Protein AF-A0A6V8P3W8-F1 (afdb_monomer)

Organism: NCBI:txid2754717

Sequence (139 aa):
MGYDKAEILAGLCEAMVKNYLNNVAKGKDIQPPAVFQGGVAANKGIRKALERELEMEIIVPRYFSVMGAIGAAILAKEKVGETRETRFRGFDMVNAQYRTKSFECIDCPNMCEIIEVMMDETLISRWGDRCGKWAYVEV

Nearest PDB structures (foldseek):
  4ehu-assembly1_A  TM=8.039E-01  e=3.980E-03  Clostridioides difficile
  1x48-assembly1_A  TM=5.670E-01  e=4.882E-01  Mus 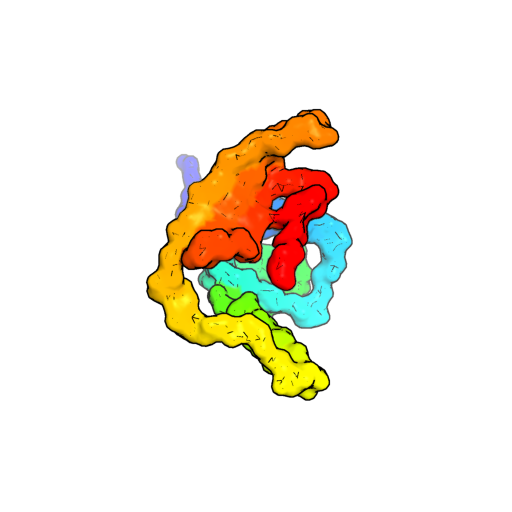musculus
  6n0v-assembly2_B  TM=5.126E-01  e=5.532E-01  Thermochaetoides thermophila DSM 1495
  7zpi-assembly1_A  TM=2.766E-01  e=1.812E+00  Mus musculus
  7yyn-assembly1_A  TM=2.789E-01  e=2.054E+00  Mus musculus

Foldseek 3Di:
DDDDPVVVLLVVLLVVLVCCCVPPVDPPDQDPPAEQAAPCLVPPSNLVSNCVVVVHHYHYDPPRHCVVVVVVVVVQVVVCVVVVDDPPPDPCQVVWDKDKDWDFDPPDPVRWIKIWIDTNNHTDAIDGDDPCPRHDDPD

Solvent-accessible surface area (backbone atoms only — not comparable to full-atom values): 8492 Å² total; per-residue (Å²): 140,82,79,56,71,67,57,53,53,50,53,50,25,42,52,52,44,54,50,40,46,67,68,73,45,51,93,60,87,85,60,85,90,34,76,43,61,38,76,67,52,75,37,64,58,45,50,53,31,44,25,62,78,67,73,43,74,67,44,66,56,96,54,25,76,47,49,68,59,54,50,53,52,50,54,51,52,54,52,31,69,75,65,77,56,80,86,77,81,62,77,66,61,77,75,52,54,74,49,78,50,73,49,74,44,79,89,49,97,76,56,28,58,35,40,37,39,27,45,74,89,38,78,72,43,46,48,58,62,89,83,61,85,48,72,67,66,95,120

Radius of gyration: 22.3 Å; Cα contacts (8 Å, |Δi|>4): 140; chains: 1; bounding box: 50×37×68 Å

Structure (mmCIF, N/CA/C/O backbone):
data_AF-A0A6V8P3W8-F1
#
_entry.id   AF-A0A6V8P3W8-F1
#
loop_
_atom_site.group_PDB
_atom_site.id
_atom_site.type_symbol
_atom_site.label_atom_id
_atom_site.label_alt_id
_atom_site.label_comp_id
_atom_site.label_asym_id
_atom_site.label_entity_id
_atom_site.label_seq_id
_atom_site.pdbx_PDB_ins_code
_atom_site.Cartn_x
_atom_site.Cartn_y
_atom_site.Cartn_z
_atom_site.occupancy
_atom_site.B_iso_or_equiv
_atom_site.auth_seq_id
_atom_site.auth_comp_id
_atom_site.auth_asym_id
_atom_site.auth_atom_id
_atom_site.pdbx_PDB_model_num
ATOM 1 N N . MET A 1 1 ? -6.732 -6.862 40.052 1.00 52.28 1 MET A N 1
ATOM 2 C CA . MET A 1 1 ? -7.296 -5.797 39.197 1.00 52.28 1 MET A CA 1
ATOM 3 C C . MET A 1 1 ? -6.601 -5.868 37.855 1.00 52.28 1 MET A C 1
ATOM 5 O O . MET A 1 1 ? -5.379 -5.902 37.829 1.00 52.28 1 MET A O 1
ATOM 9 N N . GLY A 1 2 ? -7.367 -5.969 36.779 1.00 78.62 2 GLY A N 1
ATOM 10 C CA . GLY A 1 2 ? -6.885 -6.022 35.404 1.00 78.62 2 GLY A CA 1
ATOM 11 C C . GLY A 1 2 ? -8.021 -5.602 34.479 1.00 78.62 2 GLY A C 1
ATOM 12 O O . GLY A 1 2 ? -9.179 -5.645 34.894 1.00 78.62 2 GLY A O 1
ATOM 13 N N . TYR A 1 3 ? -7.677 -5.159 33.278 1.00 87.38 3 TYR A N 1
ATOM 14 C CA . TYR A 1 3 ? -8.646 -4.782 32.252 1.00 87.38 3 TYR A CA 1
ATOM 15 C C . TYR A 1 3 ? -9.184 -6.018 31.535 1.00 87.38 3 TYR A C 1
ATOM 17 O O . TYR A 1 3 ? -8.485 -7.035 31.442 1.00 87.38 3 TYR A O 1
ATOM 25 N N . ASP A 1 4 ? -10.407 -5.929 31.012 1.00 94.94 4 ASP A N 1
ATOM 26 C CA . ASP A 1 4 ? -10.934 -6.989 30.160 1.00 94.94 4 ASP A CA 1
ATOM 27 C C . ASP A 1 4 ? -10.146 -7.071 28.839 1.00 94.94 4 ASP A C 1
ATOM 29 O O . ASP A 1 4 ? -9.579 -6.089 28.350 1.00 94.94 4 ASP A O 1
ATOM 33 N N . LYS A 1 5 ? -10.115 -8.257 28.221 1.00 95.31 5 LYS A N 1
ATOM 34 C CA . LYS A 1 5 ? -9.422 -8.458 26.940 1.00 95.31 5 LYS A CA 1
ATOM 35 C C . LYS A 1 5 ? -9.945 -7.517 25.855 1.00 95.31 5 LYS A C 1
ATOM 37 O O . LYS A 1 5 ? -9.153 -7.066 25.029 1.00 95.31 5 LYS A O 1
ATOM 42 N N . ALA A 1 6 ? -11.245 -7.215 25.847 1.00 95.12 6 ALA A N 1
ATOM 43 C CA . ALA A 1 6 ? -11.821 -6.286 24.882 1.00 95.12 6 ALA A CA 1
ATOM 44 C C . ALA A 1 6 ? -11.268 -4.863 25.060 1.00 95.12 6 ALA A C 1
ATOM 46 O O . ALA A 1 6 ? -10.953 -4.207 24.067 1.00 95.12 6 ALA A O 1
ATOM 47 N N . GLU A 1 7 ? -11.085 -4.414 26.303 1.00 95.19 7 GLU A N 1
ATOM 48 C CA . GLU A 1 7 ? -10.516 -3.097 26.614 1.00 95.19 7 GLU A CA 1
ATOM 49 C C . GLU A 1 7 ? -9.045 -3.013 26.198 1.00 95.19 7 GLU A C 1
ATOM 51 O O . GLU A 1 7 ? -8.626 -2.031 25.585 1.00 95.19 7 GLU A O 1
ATOM 56 N N . ILE A 1 8 ? -8.272 -4.078 26.440 1.00 96.12 8 ILE A N 1
ATOM 57 C CA . ILE A 1 8 ? -6.869 -4.162 26.009 1.00 96.12 8 ILE A CA 1
ATOM 58 C C . ILE A 1 8 ? -6.766 -4.082 24.478 1.00 96.12 8 ILE A C 1
ATOM 60 O O . ILE A 1 8 ? -5.944 -3.336 23.944 1.00 96.12 8 ILE A O 1
ATOM 64 N N . LEU A 1 9 ? -7.611 -4.825 23.754 1.00 96.38 9 LEU A N 1
ATOM 65 C CA . LEU A 1 9 ? -7.629 -4.815 22.288 1.00 96.38 9 LEU A CA 1
ATOM 66 C C . LEU A 1 9 ? -8.042 -3.451 21.721 1.00 96.38 9 LEU A C 1
ATOM 68 O O . LEU A 1 9 ? -7.455 -3.001 20.733 1.00 96.38 9 LEU A O 1
ATOM 72 N N . ALA A 1 10 ? -9.024 -2.789 22.337 1.00 95.94 10 ALA A N 1
ATOM 73 C CA . ALA A 1 10 ? -9.446 -1.447 21.949 1.00 95.94 10 ALA A CA 1
ATOM 74 C C . ALA A 1 10 ? -8.314 -0.429 22.151 1.00 95.94 10 ALA A C 1
ATOM 76 O O . ALA A 1 10 ? -7.959 0.275 21.205 1.00 95.94 10 ALA A O 1
ATOM 77 N N . GLY A 1 11 ? -7.680 -0.429 23.329 1.00 96.75 11 GLY A N 1
ATOM 78 C CA . GLY A 1 11 ? -6.553 0.454 23.633 1.00 96.75 11 GLY A CA 1
ATOM 79 C C . GLY A 1 11 ? -5.368 0.256 22.683 1.00 96.75 11 GLY A C 1
ATOM 80 O O . GLY A 1 11 ? -4.759 1.230 22.244 1.00 96.75 11 GLY A O 1
ATOM 81 N N . LEU A 1 12 ? -5.078 -0.989 22.282 1.00 97.25 12 LEU A N 1
ATOM 82 C CA . LEU A 1 12 ? -4.048 -1.276 21.281 1.00 97.25 12 LEU A CA 1
ATOM 83 C C . LEU A 1 12 ? -4.398 -0.689 19.905 1.00 97.25 12 LEU A C 1
ATOM 85 O O . LEU A 1 12 ? -3.533 -0.107 19.251 1.00 97.25 12 LEU A O 1
ATOM 89 N N . CYS A 1 13 ? -5.653 -0.818 19.460 1.00 98.12 13 CYS A N 1
ATOM 90 C CA . CYS A 1 13 ? -6.091 -0.244 18.185 1.00 98.12 13 CYS A CA 1
ATOM 91 C C . CYS A 1 13 ? -5.980 1.286 18.191 1.00 98.12 13 CYS A C 1
ATOM 93 O O . CYS A 1 13 ? -5.472 1.867 17.233 1.00 98.12 13 CYS A O 1
ATOM 95 N N . GLU A 1 14 ? -6.405 1.931 19.278 1.00 97.88 14 GLU A N 1
ATOM 96 C CA . GLU A 1 14 ? -6.309 3.384 19.445 1.00 97.88 14 GLU A CA 1
ATOM 97 C C . GLU A 1 14 ? -4.849 3.858 19.463 1.00 97.88 14 GLU A C 1
ATOM 99 O O . GLU A 1 14 ? -4.497 4.803 18.755 1.00 97.88 14 GLU A O 1
ATOM 104 N N . ALA A 1 15 ? -3.970 3.166 20.195 1.00 98.00 15 ALA A N 1
ATOM 105 C CA . ALA A 1 15 ? -2.543 3.478 20.230 1.00 98.00 15 ALA A CA 1
ATOM 106 C C . ALA A 1 15 ? -1.885 3.361 18.843 1.00 98.00 15 ALA A C 1
ATOM 108 O O . ALA A 1 15 ? -1.101 4.228 18.452 1.00 98.00 15 ALA A O 1
ATOM 109 N N . MET A 1 16 ? -2.230 2.319 18.081 1.00 97.69 16 MET A N 1
ATOM 110 C CA . MET A 1 16 ? -1.731 2.101 16.719 1.00 97.69 16 MET A CA 1
ATOM 111 C C . MET A 1 16 ? -2.165 3.218 15.764 1.00 97.69 16 MET A C 1
ATOM 113 O O . MET A 1 16 ? -1.343 3.733 15.005 1.00 97.69 16 MET A O 1
ATOM 117 N N . VAL A 1 17 ? -3.437 3.623 15.814 1.00 97.69 17 VAL A N 1
ATOM 118 C CA . VAL A 1 17 ? -3.964 4.705 14.968 1.00 97.69 17 VAL A CA 1
ATOM 119 C C . VAL A 1 17 ? -3.310 6.041 15.306 1.00 97.69 17 VAL A C 1
ATOM 121 O O . VAL A 1 17 ? -2.812 6.716 14.406 1.00 97.69 17 VAL A O 1
ATOM 124 N N . LYS A 1 18 ? -3.214 6.389 16.593 1.00 96.94 18 LYS A N 1
ATOM 125 C CA . LYS A 1 18 ? -2.530 7.614 17.035 1.00 96.94 18 LYS A CA 1
ATOM 126 C C . LYS A 1 18 ? -1.071 7.636 16.601 1.00 96.94 18 LYS A C 1
ATOM 128 O O . LYS A 1 18 ? -0.579 8.654 16.121 1.00 96.94 18 LYS A O 1
ATOM 133 N N . ASN A 1 19 ? -0.370 6.509 16.726 1.00 97.75 19 ASN A N 1
ATOM 134 C CA . ASN A 1 19 ? 1.005 6.394 16.254 1.00 97.75 19 ASN A CA 1
ATOM 135 C C . ASN A 1 19 ? 1.115 6.635 14.740 1.00 97.75 19 ASN A C 1
ATOM 137 O O . ASN A 1 19 ? 1.982 7.399 14.310 1.00 97.75 19 ASN A O 1
ATOM 141 N N . TYR A 1 20 ? 0.230 6.020 13.952 1.00 96.25 20 TYR A N 1
ATOM 142 C CA . TYR A 1 20 ? 0.203 6.181 12.502 1.00 96.25 20 TYR A CA 1
ATOM 143 C C . TYR A 1 20 ? -0.027 7.641 12.094 1.00 96.25 20 TYR A C 1
ATOM 145 O O . TYR A 1 20 ? 0.736 8.172 11.285 1.00 96.25 20 TYR A O 1
ATOM 153 N N . LEU A 1 21 ? -1.018 8.312 12.686 1.00 95.44 21 LEU A N 1
ATOM 154 C CA . LEU A 1 21 ? -1.320 9.713 12.378 1.00 95.44 21 LEU A CA 1
ATOM 155 C C . LEU A 1 21 ? -0.177 10.656 12.773 1.00 95.44 21 LEU A C 1
ATOM 157 O O . LEU A 1 21 ? 0.181 11.548 12.008 1.00 95.44 21 LEU A O 1
ATOM 161 N N . ASN A 1 22 ? 0.456 10.415 13.922 1.00 95.44 22 ASN A N 1
ATOM 162 C CA . ASN A 1 22 ? 1.514 11.286 14.434 1.00 95.44 22 ASN A CA 1
ATOM 163 C C . ASN A 1 22 ? 2.863 11.123 13.725 1.00 95.44 22 ASN A C 1
ATOM 165 O O . ASN A 1 22 ? 3.645 12.075 13.702 1.00 95.44 22 ASN A O 1
ATOM 169 N N . ASN A 1 23 ? 3.159 9.942 13.175 1.00 96.31 23 ASN A N 1
ATOM 170 C CA . ASN A 1 23 ? 4.479 9.644 12.607 1.00 96.31 23 ASN A CA 1
ATOM 171 C C . ASN A 1 23 ? 4.462 9.438 11.093 1.00 96.31 23 ASN A C 1
ATOM 173 O O . ASN A 1 23 ? 5.369 9.908 10.412 1.00 96.31 23 ASN A O 1
ATOM 177 N N . VAL A 1 24 ? 3.453 8.744 10.561 1.00 94.44 24 VAL A N 1
ATOM 178 C CA . VAL A 1 24 ? 3.400 8.357 9.142 1.00 94.44 24 VAL A CA 1
ATOM 179 C C . VAL A 1 24 ? 2.554 9.338 8.342 1.00 94.44 24 VAL A C 1
ATOM 181 O O . VAL A 1 24 ? 3.013 9.874 7.337 1.00 94.44 24 VAL A O 1
ATOM 184 N N . ALA A 1 25 ? 1.335 9.620 8.803 1.00 94.31 25 ALA A N 1
ATOM 185 C CA . ALA A 1 25 ? 0.448 10.601 8.176 1.00 94.31 25 ALA A CA 1
ATOM 186 C C . ALA A 1 25 ? 0.645 12.022 8.737 1.00 94.31 25 ALA A C 1
ATOM 188 O O . ALA A 1 25 ? -0.211 12.889 8.571 1.00 94.31 25 ALA A O 1
ATOM 189 N N . LYS A 1 26 ? 1.789 12.281 9.381 1.00 93.38 26 LYS A N 1
ATOM 190 C CA . LYS A 1 26 ? 2.090 13.556 10.031 1.00 93.38 2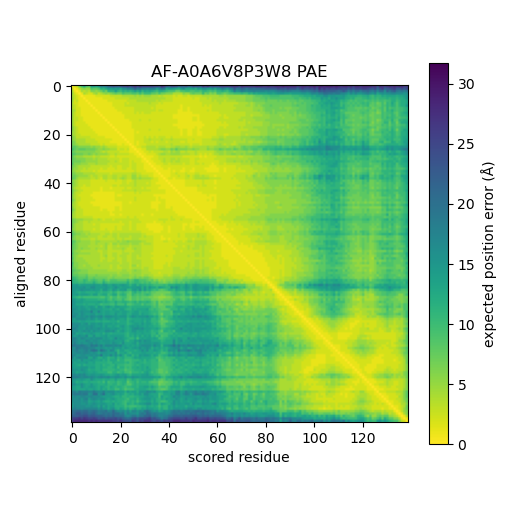6 LYS A CA 1
ATOM 191 C C . LYS A 1 26 ? 1.951 14.721 9.049 1.00 93.38 26 LYS A C 1
ATOM 193 O O . LYS A 1 26 ? 2.637 14.767 8.029 1.00 93.38 26 LYS A O 1
ATOM 198 N N . GLY A 1 27 ? 1.085 15.675 9.385 1.00 90.00 27 GLY A N 1
ATOM 199 C CA . GLY A 1 27 ? 0.847 16.874 8.575 1.00 90.00 27 GLY A CA 1
ATOM 200 C C . GLY A 1 27 ? 0.053 16.629 7.288 1.00 90.00 27 GLY A C 1
ATOM 201 O O . GLY A 1 27 ? -0.006 17.519 6.443 1.00 90.00 27 GLY A O 1
ATOM 202 N N . LYS A 1 28 ? -0.540 15.442 7.108 1.00 93.25 28 LYS A N 1
ATOM 203 C CA . LYS A 1 28 ? -1.483 15.182 6.017 1.00 93.25 28 LYS A CA 1
ATOM 204 C C . LYS A 1 28 ? -2.868 15.668 6.424 1.00 93.25 28 LYS A C 1
ATOM 206 O O . LYS A 1 28 ? -3.371 15.284 7.474 1.00 93.25 28 LYS A O 1
ATOM 211 N N . ASP A 1 29 ? -3.476 16.478 5.567 1.00 93.44 29 ASP A N 1
ATOM 212 C CA . ASP A 1 29 ? -4.881 16.851 5.684 1.00 93.44 29 ASP A CA 1
ATOM 213 C C . ASP A 1 29 ? -5.744 15.727 5.090 1.00 93.44 29 ASP A C 1
ATOM 215 O O . ASP A 1 29 ? -5.745 15.512 3.875 1.00 93.44 29 ASP A O 1
ATOM 219 N N . ILE A 1 30 ? -6.386 14.933 5.952 1.00 94.69 30 ILE A N 1
ATOM 220 C CA . ILE A 1 30 ? -7.207 13.788 5.545 1.00 94.69 30 ILE A CA 1
ATOM 221 C C . ILE A 1 30 ? -8.672 14.226 5.551 1.00 94.69 30 ILE A C 1
ATOM 223 O O . ILE A 1 30 ? -9.262 14.405 6.610 1.00 94.69 30 ILE A O 1
ATOM 227 N N . GLN A 1 31 ? -9.252 14.357 4.359 1.00 94.75 31 GLN A N 1
ATOM 228 C CA . GLN A 1 31 ? -10.623 14.822 4.148 1.00 94.75 31 GLN A CA 1
ATOM 229 C C . GLN A 1 31 ? -11.522 13.692 3.614 1.00 94.75 31 GLN A C 1
ATOM 231 O O . GLN A 1 31 ? -11.031 12.791 2.922 1.00 94.75 31 GLN A O 1
ATOM 236 N N . PRO A 1 32 ? -12.838 13.720 3.890 1.00 95.00 32 PRO A N 1
ATOM 237 C CA . PRO A 1 32 ? -13.776 12.775 3.301 1.00 95.00 32 PRO A CA 1
ATOM 238 C C . PRO A 1 32 ? -13.976 13.038 1.791 1.00 95.00 32 PRO A C 1
ATOM 240 O O . PRO A 1 32 ? -13.943 14.191 1.357 1.00 95.00 32 PRO A O 1
ATOM 243 N N . PRO A 1 33 ? -14.252 12.000 0.976 1.00 95.44 33 PRO A N 1
ATOM 244 C CA . PRO A 1 33 ? -14.338 10.590 1.353 1.00 95.44 33 PRO A CA 1
ATOM 245 C C . PRO A 1 33 ? -12.953 9.962 1.589 1.00 95.44 33 PRO A C 1
ATOM 247 O O . PRO A 1 33 ? -12.080 10.007 0.724 1.00 95.44 33 PRO A O 1
ATOM 250 N N . ALA A 1 34 ? -12.778 9.308 2.741 1.00 95.56 34 ALA A N 1
ATOM 251 C CA . ALA A 1 34 ? -11.526 8.662 3.120 1.00 95.56 34 ALA A CA 1
ATOM 252 C C . ALA A 1 34 ? -11.617 7.139 2.956 1.00 95.56 34 ALA A C 1
ATOM 254 O O . ALA A 1 34 ? -12.506 6.485 3.504 1.00 95.56 34 ALA A O 1
ATOM 255 N N . VAL A 1 35 ? -10.678 6.563 2.202 1.00 95.81 35 VAL A N 1
ATOM 256 C CA . VAL A 1 35 ? -10.634 5.124 1.907 1.00 95.81 35 VAL A CA 1
ATOM 257 C C . VAL A 1 35 ? -9.486 4.467 2.665 1.00 95.81 35 VAL A C 1
ATOM 259 O O . VAL A 1 35 ? -8.338 4.891 2.547 1.00 95.81 35 VAL A O 1
ATOM 262 N N . PHE A 1 36 ? -9.774 3.387 3.391 1.00 95.62 36 PHE A N 1
ATOM 263 C CA . PHE A 1 36 ? -8.768 2.573 4.070 1.00 95.62 36 PHE A CA 1
ATOM 264 C C . PHE A 1 36 ? -8.601 1.226 3.366 1.00 95.62 36 PHE A C 1
ATOM 266 O O . PHE A 1 36 ? -9.538 0.435 3.255 1.00 95.62 36 PHE A O 1
ATOM 273 N N . GLN A 1 37 ? -7.392 0.978 2.865 1.00 94.69 37 GLN A N 1
ATOM 274 C CA . GLN A 1 37 ? -7.039 -0.196 2.065 1.00 94.69 37 GLN A CA 1
ATOM 275 C C . GLN A 1 37 ? -5.709 -0.811 2.526 1.00 94.69 37 GLN A C 1
ATOM 277 O O . GLN A 1 37 ? -4.983 -0.216 3.321 1.00 94.69 37 GLN A O 1
ATOM 282 N N . GLY A 1 38 ? -5.400 -2.015 2.045 1.00 92.62 38 GLY A N 1
ATOM 283 C CA . GLY A 1 38 ? -4.303 -2.853 2.532 1.00 92.62 38 GLY A CA 1
ATOM 284 C C . GLY A 1 38 ? -4.762 -3.893 3.559 1.00 92.62 38 GLY A C 1
ATOM 285 O O . GLY A 1 38 ? -5.909 -3.896 4.001 1.00 92.62 38 GLY A O 1
ATOM 286 N N . GLY A 1 39 ? -3.867 -4.804 3.955 1.00 91.81 39 GLY A N 1
ATOM 287 C CA . GLY A 1 39 ? -4.220 -5.951 4.809 1.00 91.81 39 GLY A CA 1
ATOM 288 C C . GLY A 1 39 ? -4.840 -5.569 6.160 1.00 91.81 39 GLY A C 1
ATOM 289 O O . GLY A 1 39 ? -5.755 -6.238 6.636 1.00 91.81 39 GLY A O 1
ATOM 290 N N . VAL A 1 40 ? -4.409 -4.445 6.743 1.00 95.06 40 VAL A N 1
ATOM 291 C CA . VAL A 1 40 ? -4.919 -3.946 8.033 1.00 95.06 40 VAL A CA 1
ATOM 292 C C . VAL A 1 40 ? -6.363 -3.438 7.930 1.00 95.06 40 VAL A C 1
ATOM 294 O O . VAL A 1 40 ? -7.066 -3.416 8.937 1.00 95.06 40 VAL A O 1
ATOM 297 N N . ALA A 1 41 ? -6.865 -3.125 6.731 1.00 95.75 41 ALA A N 1
ATOM 298 C CA . ALA A 1 41 ? -8.257 -2.717 6.533 1.00 95.75 41 ALA A CA 1
ATOM 299 C C . ALA A 1 41 ? -9.278 -3.816 6.887 1.00 95.75 41 ALA A C 1
ATOM 301 O O . ALA A 1 41 ? -10.436 -3.510 7.171 1.00 95.75 41 ALA A O 1
ATOM 302 N N . ALA A 1 42 ? -8.848 -5.083 6.968 1.00 95.06 42 ALA A N 1
ATOM 303 C CA . ALA A 1 42 ? -9.660 -6.174 7.510 1.00 95.06 42 ALA A CA 1
ATOM 304 C C . ALA A 1 42 ? -9.932 -6.038 9.023 1.00 95.06 42 ALA A C 1
ATOM 306 O O . ALA A 1 42 ? -10.876 -6.638 9.546 1.00 95.06 42 ALA A O 1
ATOM 307 N N . ASN A 1 43 ? -9.111 -5.272 9.749 1.00 96.81 43 ASN A N 1
ATOM 308 C CA . ASN A 1 43 ? -9.230 -5.097 11.189 1.00 96.81 43 ASN A CA 1
ATOM 309 C C . ASN A 1 43 ? -10.301 -4.047 11.525 1.00 96.81 43 ASN A C 1
ATOM 311 O O . ASN A 1 43 ? -10.082 -2.836 11.449 1.00 96.81 43 ASN A O 1
ATOM 315 N N . LYS A 1 44 ? -11.465 -4.532 11.969 1.00 95.56 44 LYS A N 1
ATOM 316 C CA . LYS A 1 44 ? -12.607 -3.696 12.373 1.00 95.56 44 LYS A CA 1
ATOM 317 C C . LYS A 1 44 ? -12.281 -2.747 13.536 1.00 95.56 44 LYS A C 1
ATOM 319 O O . LYS A 1 44 ? -12.848 -1.660 13.586 1.00 95.56 44 LYS A O 1
ATOM 324 N N . GLY A 1 45 ? -11.384 -3.141 14.444 1.00 97.25 45 GLY A N 1
ATOM 325 C CA . GLY A 1 45 ? -10.945 -2.314 15.570 1.00 97.25 45 GLY A CA 1
ATOM 326 C C . GLY A 1 45 ? -10.128 -1.109 15.111 1.00 97.25 45 GLY A C 1
ATOM 327 O O . GLY A 1 45 ? -10.427 0.013 15.505 1.00 97.25 45 GLY A O 1
ATOM 328 N N . ILE A 1 46 ? -9.178 -1.318 14.192 1.00 97.94 46 ILE A N 1
ATOM 329 C CA . ILE A 1 46 ? -8.405 -0.225 13.578 1.00 97.94 46 ILE A CA 1
ATOM 330 C C . ILE A 1 46 ? -9.313 0.705 12.777 1.00 97.94 46 ILE A C 1
ATOM 332 O O . ILE A 1 46 ? -9.203 1.919 12.919 1.00 97.94 46 ILE A O 1
ATOM 336 N N . ARG A 1 47 ? -10.255 0.159 11.992 1.00 97.00 47 ARG A N 1
ATOM 337 C CA . ARG A 1 47 ? -11.252 0.980 11.287 1.00 97.00 47 ARG A CA 1
ATOM 338 C C . ARG A 1 47 ? -12.021 1.873 12.265 1.00 97.00 47 ARG A C 1
ATOM 340 O O . ARG A 1 47 ? -12.120 3.070 12.030 1.00 97.00 47 ARG A O 1
ATOM 347 N N . LYS A 1 48 ? -12.548 1.312 13.360 1.00 97.38 48 LYS A N 1
ATOM 348 C CA . LYS A 1 48 ? -13.288 2.099 14.360 1.00 97.38 48 LYS A CA 1
ATOM 349 C C . LYS A 1 48 ? -12.420 3.119 15.085 1.00 97.38 48 LYS A C 1
ATOM 351 O O . LYS A 1 48 ? -12.904 4.210 15.356 1.00 97.38 48 LYS A O 1
ATOM 356 N N . ALA A 1 49 ? -11.165 2.794 15.373 1.00 97.88 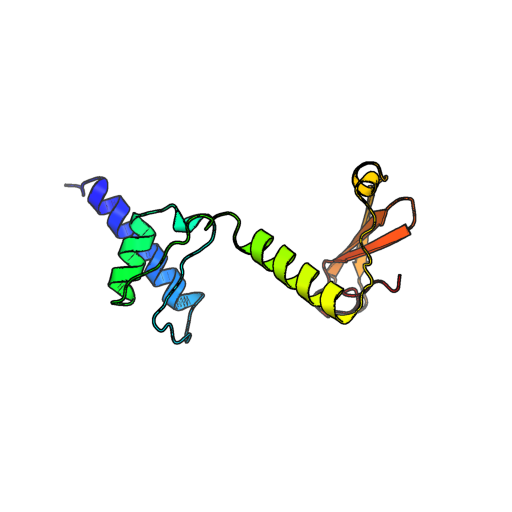49 ALA A N 1
ATOM 357 C CA . ALA A 1 49 ? -10.228 3.745 15.954 1.00 97.88 49 ALA A CA 1
ATOM 358 C C . ALA A 1 49 ? -9.908 4.903 14.987 1.00 97.88 49 ALA A C 1
ATOM 360 O O . ALA A 1 49 ? -9.905 6.048 15.419 1.00 97.88 49 ALA A O 1
ATOM 361 N N . LEU A 1 50 ? -9.730 4.636 13.685 1.00 97.31 50 LEU A N 1
ATOM 362 C CA . LEU A 1 50 ? -9.561 5.677 12.660 1.00 97.31 50 LEU A CA 1
ATOM 363 C C . LEU A 1 50 ? -10.792 6.578 12.542 1.00 97.31 50 LEU A C 1
ATOM 365 O O . LEU A 1 50 ? -10.643 7.791 12.537 1.00 97.31 50 LEU A O 1
ATOM 369 N N . GLU A 1 51 ? -11.995 5.998 12.478 1.00 97.31 51 GLU A N 1
ATOM 370 C CA . GLU A 1 51 ? -13.247 6.769 12.403 1.00 97.31 51 GLU A CA 1
ATOM 371 C C . GLU A 1 51 ? -13.427 7.693 13.617 1.00 97.31 51 GLU A C 1
ATOM 373 O O . GLU A 1 51 ? -13.897 8.817 13.470 1.00 97.31 51 GLU A O 1
ATOM 378 N N . ARG A 1 52 ? -13.038 7.234 14.816 1.00 97.12 52 ARG A N 1
ATOM 379 C CA . ARG A 1 52 ? -13.076 8.045 16.044 1.00 97.12 52 ARG A CA 1
ATOM 380 C C . ARG A 1 52 ? -12.043 9.164 16.033 1.00 97.12 52 ARG A C 1
ATOM 382 O O . ARG A 1 52 ? -12.388 10.289 16.353 1.00 97.12 52 ARG A O 1
ATOM 389 N N . GLU A 1 53 ? -10.795 8.850 15.697 1.00 96.25 53 GLU A N 1
ATOM 390 C CA . GLU A 1 53 ? -9.688 9.812 15.764 1.00 96.25 53 GLU A CA 1
ATOM 391 C C . GLU A 1 53 ? -9.776 10.881 14.663 1.00 96.25 53 GLU A C 1
ATOM 393 O O . GLU A 1 53 ? -9.335 12.005 14.866 1.00 96.25 53 GLU A O 1
ATOM 398 N N . LEU A 1 54 ? -10.350 10.539 13.504 1.00 95.38 54 LEU A N 1
ATOM 399 C CA . LEU A 1 54 ? -10.530 11.454 12.371 1.00 95.38 54 LEU A CA 1
ATOM 400 C C . LEU A 1 54 ? -11.933 12.077 12.308 1.00 95.38 54 LEU A C 1
ATOM 402 O O . LEU A 1 54 ? -12.196 12.866 11.407 1.00 95.38 54 LEU A O 1
ATOM 406 N N . GLU A 1 55 ? -12.832 11.694 13.220 1.00 96.38 55 GLU A N 1
ATOM 407 C CA . GLU A 1 55 ? -14.223 12.170 13.296 1.00 96.38 55 GLU A CA 1
ATOM 408 C C . GLU A 1 55 ? -14.999 12.075 11.966 1.00 96.38 55 GLU A C 1
ATOM 410 O O . GLU A 1 55 ? -15.856 12.900 11.649 1.00 96.38 55 GLU A O 1
ATOM 415 N N . MET A 1 56 ? -14.721 11.041 11.169 1.00 96.06 56 MET A N 1
ATOM 416 C CA . MET A 1 56 ? -15.352 10.837 9.863 1.00 96.06 56 MET A CA 1
ATOM 417 C C . MET A 1 56 ? -15.521 9.357 9.525 1.00 96.06 56 MET A C 1
ATOM 419 O O . MET A 1 56 ? -14.887 8.478 10.110 1.00 96.06 56 MET A O 1
ATOM 423 N N . GLU A 1 57 ? -16.373 9.070 8.542 1.00 96.38 57 GLU A N 1
ATOM 424 C CA . GLU A 1 57 ? -16.540 7.712 8.035 1.00 96.38 57 GLU A CA 1
ATOM 425 C C . GLU A 1 57 ? -15.313 7.256 7.234 1.00 96.38 57 GLU A C 1
ATOM 427 O O . GLU A 1 57 ? -14.807 7.968 6.365 1.00 96.38 57 GLU A O 1
ATOM 432 N N . ILE A 1 58 ? -14.876 6.020 7.493 1.00 97.69 58 ILE A N 1
ATOM 433 C CA . ILE A 1 58 ? -13.802 5.365 6.755 1.00 97.69 58 ILE A CA 1
ATOM 434 C C . ILE A 1 58 ? -14.388 4.272 5.866 1.00 97.69 58 ILE A C 1
ATOM 436 O O . ILE A 1 58 ? -14.946 3.272 6.334 1.00 97.69 58 ILE A O 1
ATOM 440 N N . ILE A 1 59 ? -14.204 4.440 4.561 1.00 97.19 59 ILE A N 1
ATOM 441 C CA . ILE A 1 59 ? -14.670 3.508 3.541 1.00 97.19 59 ILE A CA 1
ATOM 442 C C . ILE A 1 59 ? -13.643 2.385 3.398 1.00 97.19 59 ILE A C 1
ATOM 444 O O . ILE A 1 59 ? -12.487 2.621 3.051 1.00 97.19 59 ILE A O 1
ATOM 448 N N . VAL A 1 60 ? -14.068 1.140 3.611 1.00 96.75 60 VAL A N 1
ATOM 449 C CA . VAL A 1 60 ? -13.250 -0.045 3.315 1.00 96.75 60 VAL A CA 1
ATOM 450 C C . VAL A 1 60 ? -13.784 -0.694 2.035 1.00 96.75 60 VAL A C 1
ATOM 452 O O . VAL A 1 60 ? -14.906 -1.207 2.041 1.00 96.75 60 VAL A O 1
ATOM 455 N N . PRO A 1 61 ? -13.028 -0.677 0.923 1.00 95.50 61 PRO A N 1
ATOM 456 C CA . PRO A 1 61 ? -13.498 -1.202 -0.352 1.00 95.50 61 PRO A CA 1
ATOM 457 C C . PRO A 1 61 ? -13.565 -2.732 -0.319 1.00 95.50 61 PRO A C 1
ATOM 459 O O . PRO A 1 61 ? -12.770 -3.383 0.353 1.00 95.50 61 PRO A O 1
ATOM 462 N N . ARG A 1 62 ? -14.466 -3.334 -1.109 1.00 94.81 62 ARG A N 1
ATOM 463 C CA . ARG A 1 62 ? -14.658 -4.801 -1.169 1.00 94.81 62 ARG A CA 1
ATOM 464 C C . ARG A 1 62 ? -13.356 -5.579 -1.400 1.00 94.81 62 ARG A C 1
ATOM 466 O O . ARG A 1 62 ? -13.189 -6.661 -0.849 1.00 94.81 62 ARG A O 1
ATOM 473 N N . TYR A 1 63 ? -12.454 -5.028 -2.209 1.00 95.62 63 TYR A N 1
ATOM 474 C CA . TYR A 1 63 ? -11.189 -5.653 -2.599 1.00 95.62 63 TYR A CA 1
ATOM 475 C C . TYR A 1 63 ? -9.975 -4.999 -1.924 1.00 95.62 63 TYR A C 1
ATOM 477 O O . TYR A 1 63 ? -8.901 -4.949 -2.517 1.00 95.62 63 TYR A O 1
ATOM 485 N N . PHE A 1 64 ? -10.132 -4.493 -0.692 1.00 95.50 64 PHE A N 1
ATOM 486 C CA . PHE A 1 64 ? -9.096 -3.765 0.057 1.00 95.50 64 PHE A CA 1
ATOM 487 C C . PHE A 1 64 ? -7.719 -4.447 0.085 1.00 95.50 64 PHE A C 1
ATOM 489 O O . PHE A 1 64 ? -6.710 -3.758 0.191 1.00 95.50 64 PHE A O 1
ATOM 496 N N . SER A 1 65 ? -7.655 -5.777 -0.019 1.00 94.81 65 SER A N 1
ATOM 497 C CA . SER A 1 65 ? -6.412 -6.552 0.002 1.00 94.81 65 SER A CA 1
ATOM 498 C C . SER A 1 65 ? -5.627 -6.520 -1.312 1.00 94.81 65 SER A C 1
ATOM 500 O O . SER A 1 65 ? -4.435 -6.812 -1.303 1.00 94.81 65 SER A O 1
ATOM 502 N N . VAL A 1 66 ? -6.267 -6.174 -2.433 1.00 95.00 66 VAL A N 1
ATOM 503 C CA . VAL A 1 66 ? -5.680 -6.253 -3.785 1.00 95.00 66 VAL A CA 1
ATOM 504 C C . VAL A 1 66 ? -5.854 -4.969 -4.599 1.00 95.00 66 VAL A C 1
ATOM 506 O O . VAL A 1 66 ? -5.545 -4.947 -5.789 1.00 95.00 66 VAL A O 1
ATOM 509 N N . MET A 1 67 ? -6.307 -3.875 -3.977 1.00 94.75 67 MET A N 1
ATOM 510 C CA . MET A 1 67 ? -6.504 -2.586 -4.657 1.00 94.75 67 MET A CA 1
ATOM 511 C C . MET A 1 67 ? -5.242 -2.095 -5.380 1.00 94.75 67 MET A C 1
ATOM 513 O O . MET A 1 67 ? -5.357 -1.535 -6.466 1.00 94.75 67 MET A O 1
ATOM 517 N N . G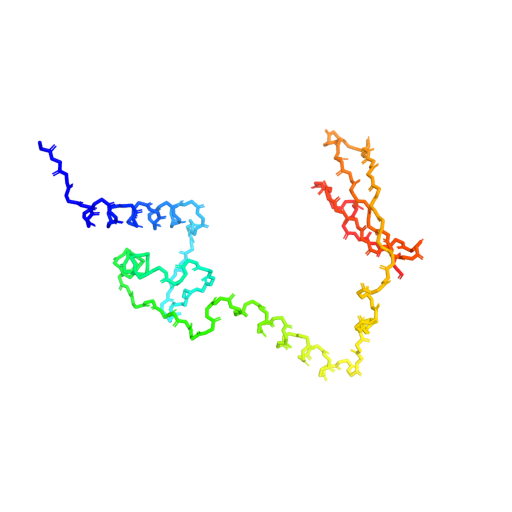LY A 1 68 ? -4.047 -2.357 -4.838 1.00 93.12 68 GLY A N 1
ATOM 518 C CA . GLY A 1 68 ? -2.783 -2.032 -5.509 1.00 93.12 68 GLY A CA 1
ATOM 519 C C . GLY A 1 68 ? -2.601 -2.756 -6.849 1.00 93.12 68 GLY A C 1
ATOM 520 O O . GLY A 1 68 ? -2.208 -2.135 -7.832 1.00 93.12 68 GLY A O 1
ATOM 521 N N . ALA A 1 69 ? -2.962 -4.042 -6.923 1.00 95.38 69 ALA A N 1
ATOM 522 C CA . ALA A 1 69 ? -2.902 -4.812 -8.167 1.00 95.38 69 ALA A CA 1
ATOM 523 C C . ALA A 1 69 ? -3.941 -4.322 -9.189 1.00 95.38 69 ALA A C 1
ATOM 525 O O . ALA A 1 69 ? -3.640 -4.207 -10.375 1.00 95.38 69 ALA A O 1
ATOM 526 N N . ILE A 1 70 ? -5.146 -3.975 -8.723 1.00 95.44 70 ILE A N 1
ATOM 527 C CA . ILE A 1 70 ? -6.191 -3.376 -9.566 1.00 95.44 70 ILE A CA 1
ATOM 528 C C . ILE A 1 70 ? -5.706 -2.038 -10.139 1.00 95.44 70 ILE A C 1
ATOM 530 O O . ILE A 1 70 ? -5.822 -1.812 -11.342 1.00 95.44 70 ILE A O 1
ATOM 534 N N . GLY A 1 71 ? -5.117 -1.177 -9.304 1.00 95.19 71 GLY A N 1
ATOM 535 C CA . GLY A 1 71 ? -4.544 0.100 -9.733 1.00 95.19 71 GLY A CA 1
ATOM 536 C C . GLY A 1 71 ? -3.439 -0.078 -10.773 1.00 95.19 71 GLY A C 1
ATOM 537 O O . GLY A 1 71 ? -3.464 0.580 -11.808 1.00 95.19 71 GLY A O 1
ATOM 538 N N . ALA A 1 72 ? -2.525 -1.029 -10.558 1.00 96.19 72 ALA A N 1
ATOM 539 C CA . ALA A 1 72 ? -1.480 -1.352 -11.528 1.00 96.19 72 ALA A CA 1
ATOM 540 C C . ALA A 1 72 ? -2.058 -1.807 -12.882 1.00 96.19 72 ALA A C 1
ATOM 542 O O . ALA A 1 72 ? -1.587 -1.368 -13.930 1.00 96.19 72 ALA A O 1
ATOM 543 N N . ALA A 1 73 ? -3.106 -2.638 -12.875 1.00 95.38 73 ALA A N 1
ATOM 544 C CA . ALA A 1 73 ? -3.776 -3.075 -14.098 1.00 95.38 73 ALA A CA 1
ATOM 545 C C . ALA A 1 73 ? -4.468 -1.917 -14.841 1.00 95.38 73 ALA A C 1
ATOM 547 O O . ALA A 1 73 ? -4.414 -1.865 -16.071 1.00 95.38 73 ALA A O 1
ATOM 548 N N . ILE A 1 74 ? -5.090 -0.978 -14.115 1.00 96.25 74 ILE A N 1
ATOM 549 C CA . ILE A 1 74 ? -5.700 0.228 -14.699 1.00 96.25 74 ILE A CA 1
ATOM 550 C C . ILE A 1 74 ? -4.628 1.094 -15.366 1.00 96.25 74 ILE A C 1
ATOM 552 O O . ILE A 1 74 ? -4.762 1.402 -16.547 1.00 96.25 74 ILE A O 1
ATOM 556 N N . LEU A 1 75 ? -3.537 1.396 -14.658 1.00 95.00 75 LEU A N 1
ATOM 557 C CA . LEU A 1 75 ? -2.435 2.206 -15.191 1.00 95.00 75 LEU A CA 1
ATOM 558 C C . LEU A 1 75 ? -1.796 1.559 -16.428 1.00 95.00 75 LEU A C 1
ATOM 560 O O . LEU A 1 75 ? -1.514 2.234 -17.415 1.00 95.00 75 LEU A O 1
ATOM 564 N N . ALA A 1 76 ? -1.603 0.236 -16.412 1.00 93.69 76 ALA A N 1
ATOM 565 C CA . ALA A 1 76 ? -1.102 -0.495 -17.573 1.00 93.69 76 ALA A CA 1
ATOM 566 C C . ALA A 1 76 ? -2.060 -0.388 -18.772 1.00 93.69 76 ALA A C 1
ATOM 568 O O . ALA A 1 76 ? -1.618 -0.150 -19.897 1.00 93.69 76 ALA A O 1
ATOM 569 N N . LYS A 1 77 ? -3.373 -0.527 -18.540 1.00 94.25 77 LYS A N 1
ATOM 570 C CA . LYS A 1 77 ? -4.402 -0.383 -19.579 1.00 94.25 77 LYS A CA 1
ATOM 571 C C . LYS A 1 77 ? -4.426 1.030 -20.164 1.00 94.25 77 LYS A C 1
ATOM 573 O O . LYS A 1 77 ? -4.496 1.164 -21.383 1.00 94.25 77 LYS A O 1
ATOM 578 N N . GLU A 1 78 ? -4.370 2.058 -19.321 1.00 95.00 78 GLU A N 1
ATOM 579 C CA . GLU A 1 78 ? -4.300 3.461 -19.749 1.00 95.00 78 GLU A CA 1
ATOM 580 C C . GLU A 1 78 ? -3.066 3.691 -20.619 1.00 95.00 78 GLU A C 1
ATOM 582 O O . GLU A 1 78 ? -3.185 4.198 -21.735 1.00 95.00 78 GLU A O 1
ATOM 587 N N . LYS A 1 79 ? -1.902 3.201 -20.174 1.00 93.06 79 LYS A N 1
ATOM 588 C CA . LYS A 1 79 ? -0.654 3.380 -20.911 1.00 93.06 79 LYS A CA 1
ATOM 589 C C . LYS A 1 79 ? -0.677 2.733 -22.293 1.00 93.06 79 LYS A C 1
ATOM 591 O O . LYS A 1 79 ? -0.265 3.354 -23.268 1.00 93.06 79 LYS A O 1
ATOM 596 N N . VAL A 1 80 ? -1.185 1.505 -22.385 1.00 94.00 80 VAL A N 1
ATOM 597 C CA . VAL A 1 80 ? -1.343 0.802 -23.668 1.00 94.00 80 VAL A CA 1
ATOM 598 C C . VAL A 1 80 ? -2.389 1.488 -24.552 1.00 94.00 80 VAL A C 1
ATOM 600 O O . VAL A 1 80 ? -2.256 1.472 -25.772 1.00 94.00 80 VAL A O 1
ATOM 603 N N . GLY A 1 81 ? -3.409 2.123 -23.968 1.00 92.69 81 GLY A N 1
ATOM 604 C CA . GLY A 1 81 ? -4.373 2.937 -24.710 1.00 92.69 81 GLY A CA 1
ATOM 605 C C . GLY A 1 81 ? -3.727 4.117 -25.446 1.00 92.69 81 GLY A C 1
ATOM 606 O O . GLY A 1 81 ? -4.135 4.424 -26.565 1.00 92.69 81 GLY A O 1
ATOM 607 N N . GLU A 1 82 ? -2.696 4.728 -24.855 1.00 92.19 82 GLU A N 1
ATOM 608 C CA . GLU A 1 82 ? -1.918 5.819 -25.460 1.00 92.19 82 GLU A CA 1
ATOM 609 C C . GLU A 1 82 ? -0.944 5.323 -26.536 1.00 92.19 82 GLU A C 1
ATOM 611 O O . GLU A 1 82 ? -0.892 5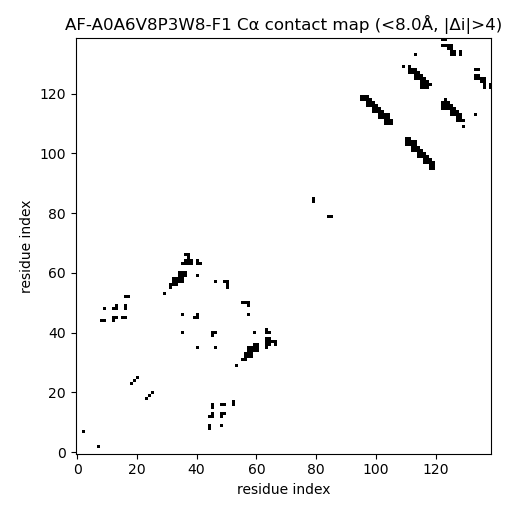.877 -27.633 1.00 92.19 82 GLU A O 1
ATOM 616 N N . THR A 1 83 ? -0.143 4.300 -26.221 1.00 89.56 83 THR A N 1
ATOM 617 C CA . THR A 1 83 ? 0.993 3.883 -27.062 1.00 89.56 83 THR A CA 1
ATOM 618 C C . THR A 1 83 ? 0.630 2.813 -28.085 1.00 89.56 83 THR A C 1
ATOM 620 O O . THR A 1 83 ? 1.354 2.641 -29.058 1.00 89.56 83 THR A O 1
ATOM 623 N N . ARG A 1 84 ? -0.456 2.060 -27.858 1.00 87.69 84 ARG A N 1
ATOM 624 C CA . ARG A 1 84 ? -0.799 0.799 -28.548 1.00 87.69 84 ARG A CA 1
ATOM 625 C C . ARG A 1 84 ? 0.309 -0.261 -28.529 1.00 87.69 84 ARG A C 1
ATOM 627 O O . ARG A 1 84 ? 0.226 -1.252 -29.249 1.00 87.69 84 ARG A O 1
ATOM 634 N N . GLU A 1 85 ? 1.306 -0.089 -27.669 1.00 87.94 85 GLU A N 1
ATOM 635 C CA . GLU A 1 85 ? 2.474 -0.955 -27.551 1.00 87.94 85 GLU A CA 1
ATOM 636 C C . GLU A 1 85 ? 2.680 -1.375 -26.098 1.00 87.94 85 GLU A C 1
ATOM 638 O O . GLU A 1 85 ? 2.424 -0.614 -25.162 1.00 87.94 85 GLU A O 1
ATOM 643 N N . THR A 1 86 ? 3.179 -2.594 -25.905 1.00 88.56 86 THR A N 1
ATOM 644 C CA . THR A 1 86 ? 3.475 -3.168 -24.592 1.00 88.56 86 THR A CA 1
ATOM 645 C C . THR A 1 86 ? 4.891 -3.733 -24.570 1.00 88.56 86 THR A C 1
ATOM 647 O O . THR A 1 86 ? 5.371 -4.271 -25.563 1.00 88.56 86 THR A O 1
ATOM 650 N N . ARG A 1 87 ? 5.555 -3.635 -23.413 1.00 85.94 87 ARG A N 1
ATOM 651 C CA . ARG A 1 87 ? 6.832 -4.316 -23.123 1.00 85.94 87 ARG A CA 1
ATOM 652 C C . ARG A 1 87 ? 6.625 -5.593 -22.299 1.00 85.94 87 ARG A C 1
ATOM 654 O O . ARG A 1 87 ? 7.542 -6.049 -21.619 1.00 85.94 87 ARG A O 1
ATOM 661 N N . PHE A 1 88 ? 5.405 -6.133 -22.288 1.00 88.81 88 PHE A N 1
ATOM 662 C CA . PHE A 1 88 ? 5.093 -7.374 -21.589 1.00 88.81 88 PHE A CA 1
ATOM 663 C C . PHE A 1 88 ? 5.922 -8.518 -22.176 1.00 88.81 88 PHE A C 1
ATOM 665 O O . PHE A 1 88 ? 5.802 -8.842 -23.353 1.00 88.81 88 PHE A O 1
ATOM 672 N N . ARG A 1 89 ? 6.765 -9.129 -21.340 1.00 84.50 89 ARG A N 1
ATOM 673 C CA . ARG A 1 89 ? 7.718 -10.174 -21.746 1.00 84.50 89 ARG A CA 1
ATOM 674 C C . ARG A 1 89 ? 7.081 -11.561 -21.920 1.00 84.50 89 ARG A C 1
ATOM 676 O O . ARG A 1 89 ? 7.791 -12.511 -22.221 1.00 84.50 89 ARG A O 1
ATOM 683 N N . GLY A 1 90 ? 5.764 -11.682 -21.739 1.00 89.44 90 GLY A N 1
ATOM 684 C CA . GLY A 1 90 ? 5.061 -12.964 -21.758 1.00 89.44 90 GLY A CA 1
ATOM 685 C C . GLY A 1 90 ? 5.146 -13.711 -20.424 1.00 89.44 90 GLY A C 1
ATOM 686 O O . GLY A 1 90 ? 5.901 -13.343 -19.526 1.00 89.44 90 GLY A O 1
ATOM 687 N N . PHE A 1 91 ? 4.346 -14.769 -20.288 1.00 89.81 91 PHE A N 1
ATOM 688 C CA . PHE A 1 91 ? 4.335 -15.600 -19.079 1.00 89.81 91 PHE A CA 1
ATOM 689 C C . PHE A 1 91 ? 5.510 -16.574 -19.013 1.00 89.81 91 PHE A C 1
ATOM 691 O O . PHE A 1 91 ? 5.853 -17.014 -17.922 1.00 89.81 91 PHE A O 1
ATOM 698 N N . ASP A 1 92 ? 6.173 -16.855 -20.135 1.00 88.56 92 ASP A N 1
ATOM 699 C CA . ASP A 1 92 ? 7.314 -17.775 -20.185 1.00 88.56 92 ASP A CA 1
ATOM 700 C C . ASP A 1 92 ? 8.508 -17.303 -19.348 1.00 88.56 92 ASP A C 1
ATOM 702 O O . ASP A 1 92 ? 9.343 -18.116 -18.958 1.00 88.56 92 ASP A O 1
ATOM 706 N N . MET A 1 93 ? 8.549 -16.019 -18.968 1.00 86.06 93 MET A N 1
ATOM 707 C CA . MET A 1 93 ? 9.566 -15.483 -18.062 1.00 86.06 93 MET A CA 1
ATOM 708 C C . MET A 1 93 ? 9.601 -16.180 -16.694 1.00 86.06 93 MET A C 1
ATOM 710 O O . MET A 1 93 ? 10.613 -16.098 -16.004 1.00 86.06 93 MET A O 1
ATOM 714 N N . VAL A 1 94 ? 8.531 -16.871 -16.282 1.00 87.56 94 VAL A N 1
ATOM 715 C CA . VAL A 1 94 ? 8.540 -17.678 -15.047 1.00 87.56 94 VAL A CA 1
ATOM 716 C C . VAL A 1 94 ? 9.480 -18.883 -15.141 1.00 87.56 94 VAL A C 1
ATOM 718 O O . VAL A 1 94 ? 9.924 -19.381 -14.112 1.00 87.56 94 VAL A O 1
ATOM 721 N N . ASN A 1 95 ? 9.795 -19.330 -16.360 1.00 89.88 95 ASN A N 1
ATOM 722 C CA . ASN A 1 95 ? 10.689 -20.455 -16.631 1.00 89.88 95 ASN A CA 1
ATOM 723 C C . ASN A 1 95 ? 12.137 -20.013 -16.907 1.00 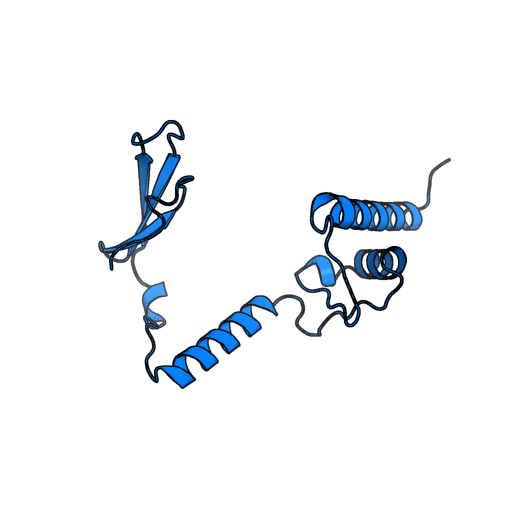89.88 95 ASN A C 1
ATOM 725 O O . ASN A 1 95 ? 13.008 -20.868 -17.069 1.00 89.88 95 ASN A O 1
ATOM 729 N N . ALA A 1 96 ? 12.397 -18.705 -16.981 1.00 88.75 96 ALA A N 1
ATOM 730 C CA . ALA A 1 96 ? 13.737 -18.165 -17.185 1.00 88.75 96 ALA A CA 1
ATOM 731 C C . ALA A 1 96 ? 14.648 -18.459 -15.982 1.00 88.75 96 ALA A C 1
ATOM 733 O O . ALA A 1 96 ? 14.188 -18.560 -14.839 1.00 88.75 96 ALA A O 1
ATOM 734 N N . GLN A 1 97 ? 15.957 -18.571 -16.217 1.00 92.19 97 GLN A N 1
ATOM 735 C CA . GLN A 1 97 ? 16.913 -18.722 -15.124 1.00 92.19 97 GLN A CA 1
ATOM 736 C C . GLN A 1 97 ? 17.263 -17.365 -14.522 1.00 92.19 97 GLN A C 1
ATOM 738 O O . GLN A 1 97 ? 17.847 -16.507 -15.185 1.00 92.19 97 GLN A O 1
ATOM 743 N N . TYR A 1 98 ? 16.973 -17.209 -13.230 1.00 92.62 98 TYR A N 1
ATOM 744 C CA . TYR A 1 98 ? 17.337 -16.023 -12.465 1.00 92.62 98 TYR A CA 1
ATOM 745 C C . TYR A 1 98 ? 18.587 -16.282 -11.629 1.00 92.62 98 TYR A C 1
ATOM 747 O O . TYR A 1 98 ? 18.673 -17.273 -10.902 1.00 92.62 98 TYR A O 1
ATOM 755 N N . ARG A 1 99 ? 19.558 -15.372 -11.712 1.00 93.88 99 ARG A N 1
ATOM 756 C CA . ARG A 1 99 ? 20.763 -15.384 -10.874 1.00 93.88 99 ARG A CA 1
ATOM 757 C C . ARG A 1 99 ? 20.942 -14.026 -10.224 1.00 93.88 99 ARG A C 1
ATOM 759 O O . ARG A 1 99 ? 20.769 -13.002 -10.878 1.00 93.88 99 ARG A O 1
ATOM 766 N N . THR A 1 100 ? 21.331 -14.026 -8.958 1.00 94.38 100 THR A N 1
ATOM 767 C CA . THR A 1 100 ? 21.670 -12.803 -8.231 1.00 94.38 100 THR A CA 1
ATOM 768 C C . THR A 1 100 ? 23.159 -12.759 -7.940 1.00 94.38 100 THR A C 1
ATOM 770 O O . THR A 1 100 ? 23.729 -13.753 -7.486 1.00 94.38 100 THR A O 1
ATOM 773 N N . LYS A 1 101 ? 23.784 -11.609 -8.178 1.00 93.69 101 LYS A N 1
ATOM 774 C CA . LYS A 1 101 ? 25.155 -11.306 -7.752 1.00 93.69 101 LYS A CA 1
ATOM 775 C C . LYS A 1 101 ? 25.111 -10.076 -6.858 1.00 93.69 101 LYS A C 1
ATOM 777 O O . LYS A 1 101 ? 24.239 -9.235 -7.049 1.00 93.69 101 LYS A O 1
ATOM 782 N N . SER A 1 102 ? 26.028 -9.959 -5.906 1.00 95.19 102 SER A N 1
ATOM 783 C CA . SER A 1 102 ? 26.196 -8.716 -5.158 1.00 95.19 102 SER A CA 1
ATOM 784 C C . SER A 1 102 ? 27.643 -8.248 -5.163 1.00 95.19 102 SER A C 1
ATOM 786 O O . SER A 1 102 ? 28.573 -9.048 -5.297 1.00 95.19 102 SER A O 1
ATOM 788 N N . PHE A 1 103 ? 27.820 -6.932 -5.082 1.00 95.38 103 PHE A N 1
ATOM 789 C CA . PHE A 1 103 ? 29.118 -6.284 -4.933 1.00 95.38 103 PHE A CA 1
ATOM 790 C C . PHE A 1 103 ? 28.988 -5.017 -4.085 1.00 95.38 103 PHE A C 1
ATOM 792 O O . PHE A 1 103 ? 27.912 -4.428 -3.985 1.00 95.38 103 PHE A O 1
ATOM 799 N N . GLU A 1 104 ? 30.095 -4.572 -3.494 1.00 96.12 104 GLU A N 1
ATOM 800 C CA . GLU A 1 104 ? 30.138 -3.325 -2.729 1.00 96.12 104 GLU A CA 1
ATOM 801 C C . GLU A 1 104 ? 30.535 -2.147 -3.631 1.00 96.12 104 GLU A C 1
ATOM 803 O O . GLU A 1 104 ? 31.564 -2.172 -4.310 1.00 96.12 104 GLU A O 1
ATOM 808 N N . CYS A 1 105 ? 29.708 -1.101 -3.658 1.00 94.94 105 CYS A N 1
ATOM 809 C CA . CYS A 1 105 ? 29.972 0.116 -4.420 1.00 94.94 105 CYS A CA 1
ATOM 810 C C . CYS A 1 105 ? 30.819 1.095 -3.596 1.00 94.94 105 CYS A C 1
ATOM 812 O O . CYS A 1 105 ? 30.336 1.682 -2.628 1.00 94.94 105 CYS A O 1
ATOM 814 N N . ILE A 1 106 ? 32.057 1.332 -4.034 1.00 95.12 106 ILE A N 1
ATOM 815 C CA . ILE A 1 106 ? 33.040 2.190 -3.346 1.00 95.12 106 ILE A CA 1
ATOM 816 C C . ILE A 1 106 ? 33.085 3.639 -3.866 1.00 95.12 106 ILE A C 1
ATOM 818 O O . ILE A 1 106 ? 33.983 4.402 -3.524 1.00 95.12 106 ILE A O 1
ATOM 822 N N . ASP A 1 107 ? 32.125 4.040 -4.701 1.00 93.94 107 ASP A N 1
ATOM 823 C CA . ASP A 1 107 ? 32.137 5.351 -5.369 1.00 93.94 107 ASP A CA 1
ATOM 824 C C . ASP A 1 107 ? 31.810 6.531 -4.441 1.00 93.94 107 ASP A C 1
ATOM 826 O O . ASP A 1 107 ? 32.038 7.689 -4.790 1.00 93.94 107 ASP A O 1
ATOM 830 N N . CYS A 1 108 ? 31.223 6.268 -3.272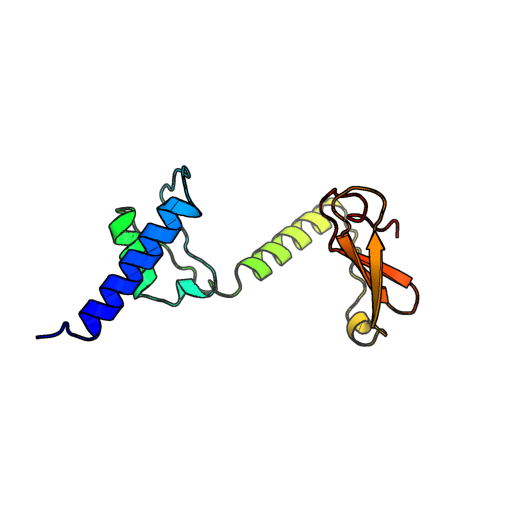 1.00 93.88 108 CYS A N 1
ATOM 831 C CA . CYS A 1 108 ? 30.907 7.292 -2.281 1.00 93.88 108 CYS A CA 1
ATOM 832 C C . CYS A 1 108 ? 30.921 6.704 -0.858 1.00 93.88 108 CYS A C 1
ATOM 834 O O . CYS A 1 108 ? 30.896 5.481 -0.703 1.00 93.88 108 CYS A O 1
ATOM 836 N N . PRO A 1 109 ? 30.873 7.543 0.196 1.00 94.62 109 PRO A N 1
ATOM 837 C CA . PRO A 1 109 ? 30.941 7.089 1.591 1.00 94.62 109 PRO A CA 1
ATOM 838 C C . PRO A 1 109 ? 29.818 6.141 2.042 1.00 94.62 109 PRO A C 1
ATOM 840 O O . PRO A 1 109 ? 29.884 5.610 3.145 1.00 94.62 109 PRO A O 1
ATOM 843 N N . ASN A 1 110 ? 28.772 5.940 1.229 1.00 93.75 110 ASN A N 1
ATOM 844 C CA . ASN A 1 110 ? 27.666 5.053 1.581 1.00 93.75 110 ASN A CA 1
ATOM 845 C C . ASN A 1 110 ? 28.032 3.565 1.534 1.00 93.75 110 ASN A C 1
ATOM 847 O O . ASN A 1 110 ? 27.307 2.795 2.157 1.00 93.75 110 ASN A O 1
ATOM 851 N N . MET A 1 111 ? 29.070 3.175 0.775 1.00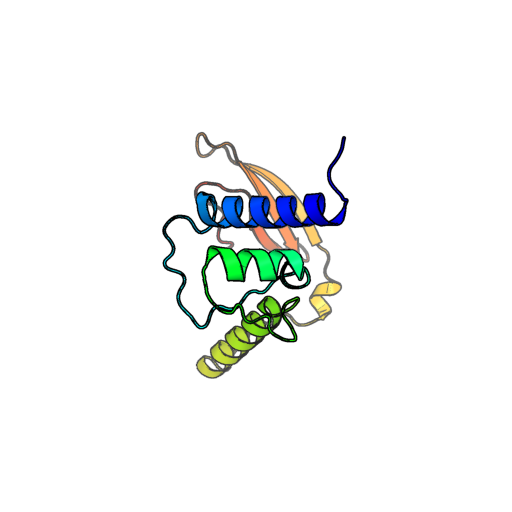 92.88 111 MET A N 1
ATOM 852 C CA . MET A 1 111 ? 29.529 1.780 0.621 1.00 92.88 111 MET A CA 1
ATOM 853 C C . MET A 1 111 ? 28.360 0.792 0.493 1.00 92.88 111 MET A C 1
ATOM 855 O O . MET A 1 111 ? 28.167 -0.101 1.314 1.00 92.88 111 MET A O 1
ATOM 859 N N . CYS A 1 112 ? 27.481 1.046 -0.480 1.00 94.75 112 CYS A N 1
ATOM 860 C CA . CYS A 1 112 ? 26.239 0.286 -0.608 1.00 94.75 112 CYS A CA 1
ATOM 861 C C . CYS A 1 112 ? 26.541 -1.123 -1.127 1.00 94.75 112 CYS A C 1
ATOM 863 O O . CYS A 1 112 ? 27.287 -1.258 -2.098 1.00 94.75 112 CYS A O 1
ATOM 865 N N . GLU A 1 113 ? 25.896 -2.143 -0.560 1.00 96.25 113 GLU A N 1
ATOM 866 C CA . GLU A 1 113 ? 25.792 -3.445 -1.216 1.00 96.25 113 GLU A CA 1
ATOM 867 C C . GLU A 1 113 ? 24.779 -3.337 -2.361 1.00 96.25 113 GLU A C 1
ATOM 869 O O . GLU A 1 113 ? 23.600 -3.044 -2.149 1.00 96.25 113 GLU A O 1
ATOM 874 N N . ILE A 1 114 ? 25.257 -3.545 -3.583 1.00 95.75 114 ILE A N 1
ATOM 875 C CA . ILE A 1 114 ? 24.444 -3.534 -4.792 1.00 95.75 114 ILE A CA 1
ATOM 876 C C . ILE A 1 114 ? 24.126 -4.968 -5.165 1.00 95.75 114 ILE A C 1
ATOM 878 O O . ILE A 1 114 ? 25.029 -5.789 -5.309 1.00 95.75 114 ILE A O 1
ATOM 882 N N . ILE A 1 115 ? 22.841 -5.252 -5.353 1.00 94.88 115 ILE A N 1
ATOM 883 C CA . ILE A 1 115 ? 22.349 -6.551 -5.805 1.00 94.88 115 ILE A CA 1
ATOM 884 C C . ILE A 1 115 ? 21.986 -6.429 -7.280 1.00 94.88 115 ILE A C 1
ATOM 886 O O . ILE A 1 115 ? 21.160 -5.601 -7.656 1.00 94.88 115 ILE A O 1
ATOM 890 N N . GLU A 1 116 ? 22.594 -7.269 -8.107 1.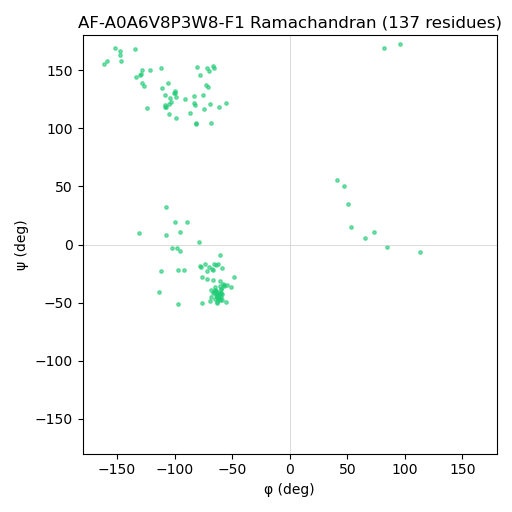00 94.94 116 GLU A N 1
ATOM 891 C CA . GLU A 1 116 ? 22.304 -7.419 -9.528 1.00 94.94 116 GLU A CA 1
ATOM 892 C C . GLU A 1 116 ? 21.402 -8.630 -9.754 1.00 94.94 116 GLU A C 1
ATOM 894 O O . GLU A 1 116 ? 21.695 -9.727 -9.274 1.00 94.94 116 GLU A O 1
ATOM 899 N N . VAL A 1 117 ? 20.334 -8.448 -10.530 1.00 93.25 117 VAL A N 1
ATOM 900 C CA . VAL A 1 117 ? 19.452 -9.531 -10.970 1.00 93.25 117 VAL A CA 1
ATOM 901 C C . VAL A 1 117 ? 19.677 -9.786 -12.451 1.00 93.25 117 VAL A C 1
ATOM 903 O O . VAL A 1 117 ? 19.456 -8.911 -13.290 1.00 93.25 117 VAL A O 1
ATOM 906 N N . MET A 1 118 ? 20.085 -11.011 -12.761 1.00 92.44 118 MET A N 1
ATOM 907 C CA . MET A 1 118 ? 20.295 -11.513 -14.111 1.00 92.44 118 MET A CA 1
ATOM 908 C C . MET A 1 118 ? 19.162 -12.471 -14.488 1.00 92.44 118 MET A C 1
ATOM 910 O O . MET A 1 118 ? 18.772 -13.302 -13.668 1.00 92.44 118 MET A O 1
ATOM 914 N N . MET A 1 119 ? 18.682 -12.389 -15.726 1.00 90.88 119 MET A N 1
ATOM 915 C CA . MET A 1 119 ? 17.727 -13.312 -16.345 1.00 90.88 119 MET A CA 1
ATOM 916 C C . MET A 1 119 ? 18.353 -13.849 -17.634 1.00 90.88 119 MET A C 1
ATOM 918 O O . MET A 1 119 ? 18.665 -13.054 -18.518 1.00 90.88 119 MET A O 1
ATOM 922 N N . ASP A 1 120 ? 18.579 -15.162 -17.719 1.00 88.81 120 ASP A N 1
ATOM 923 C CA . ASP A 1 120 ? 19.225 -15.824 -18.868 1.00 88.81 120 ASP A CA 1
ATOM 924 C C . ASP A 1 120 ? 20.511 -15.101 -19.326 1.00 88.81 120 ASP A C 1
ATOM 926 O O . ASP A 1 120 ? 20.681 -14.741 -20.488 1.00 88.81 120 ASP A O 1
ATOM 930 N N . GLU A 1 121 ? 21.405 -14.824 -18.367 1.00 87.19 121 GLU A N 1
ATOM 931 C CA . GLU A 1 121 ? 22.673 -14.085 -18.551 1.00 87.19 121 GLU A CA 1
ATOM 932 C C . GLU A 1 121 ? 22.539 -12.604 -18.959 1.00 87.19 121 GLU A C 1
ATOM 934 O O . GLU A 1 121 ? 23.546 -11.921 -19.140 1.00 87.19 121 GLU A O 1
ATOM 939 N N . THR A 1 122 ? 21.323 -12.055 -19.007 1.00 89.50 122 THR A N 1
ATOM 940 C CA . THR A 1 122 ? 21.075 -10.625 -19.246 1.00 89.50 122 THR A CA 1
ATOM 941 C C . THR A 1 122 ? 20.806 -9.899 -17.933 1.00 89.50 122 THR A C 1
ATOM 943 O O . THR A 1 122 ? 19.971 -10.334 -17.141 1.00 89.50 122 THR A O 1
ATOM 946 N N . LEU A 1 123 ? 21.480 -8.774 -17.685 1.00 90.50 123 LEU A N 1
ATOM 947 C CA . LEU A 1 123 ? 21.198 -7.936 -16.519 1.00 90.50 123 LEU A CA 1
ATOM 948 C C . LEU A 1 123 ? 19.835 -7.261 -16.688 1.00 90.50 123 LEU A C 1
ATOM 950 O O . LEU A 1 123 ? 19.626 -6.520 -17.644 1.00 90.50 123 LEU A O 1
ATOM 954 N N . ILE A 1 124 ? 18.912 -7.498 -15.755 1.00 90.94 124 ILE A N 1
ATOM 955 C CA . ILE A 1 124 ? 17.552 -6.941 -15.826 1.00 90.94 124 ILE A CA 1
ATOM 956 C C . ILE A 1 124 ? 17.261 -5.900 -14.749 1.00 90.94 124 ILE A C 1
ATOM 958 O O . ILE A 1 124 ? 16.347 -5.096 -14.924 1.00 90.94 124 ILE A O 1
ATOM 962 N N . SER A 1 125 ? 17.986 -5.912 -13.629 1.00 91.69 125 SER A N 1
ATOM 963 C CA . SER A 1 125 ? 17.761 -4.959 -12.542 1.00 91.69 125 SER A CA 1
ATOM 964 C C . SER A 1 125 ? 18.961 -4.863 -11.605 1.00 91.69 125 SER A C 1
ATOM 966 O O . SER A 1 125 ? 19.734 -5.814 -11.471 1.00 91.69 125 SER A O 1
ATOM 968 N N . ARG A 1 126 ? 19.079 -3.714 -10.936 1.00 94.38 126 ARG A N 1
ATOM 969 C CA . ARG A 1 126 ? 19.955 -3.489 -9.787 1.00 94.38 126 ARG A CA 1
ATOM 970 C C . ARG A 1 126 ? 19.174 -2.762 -8.695 1.00 94.38 126 ARG A C 1
ATOM 972 O O . ARG A 1 126 ? 18.347 -1.908 -9.007 1.00 94.38 126 ARG A O 1
ATOM 979 N N . TRP A 1 127 ? 19.435 -3.078 -7.430 1.00 91.75 127 TRP A N 1
ATOM 980 C CA . TRP A 1 127 ? 18.918 -2.311 -6.291 1.00 91.75 127 TRP A CA 1
ATOM 981 C C . TRP A 1 127 ? 19.899 -2.327 -5.114 1.00 91.75 127 TRP A C 1
ATOM 983 O O . TRP A 1 127 ? 20.823 -3.138 -5.072 1.00 91.75 127 TRP A O 1
ATOM 993 N N . GLY A 1 128 ? 19.669 -1.447 -4.136 1.00 92.06 128 GLY A N 1
ATOM 994 C CA . GLY A 1 128 ? 20.471 -1.343 -2.908 1.00 92.06 128 GLY A CA 1
ATOM 995 C C . GLY A 1 128 ? 21.269 -0.044 -2.795 1.00 92.06 128 GLY A C 1
ATOM 996 O O . GLY A 1 128 ? 21.837 0.248 -1.742 1.00 92.06 128 GLY A O 1
ATOM 997 N N . ASP A 1 129 ? 21.279 0.780 -3.841 1.00 93.44 129 ASP A N 1
ATOM 998 C CA . ASP A 1 129 ? 21.972 2.055 -3.825 1.00 93.44 129 ASP A CA 1
ATOM 999 C C . ASP A 1 129 ? 21.200 3.140 -3.065 1.00 93.44 129 ASP A C 1
ATOM 1001 O O . ASP A 1 129 ? 19.973 3.211 -3.073 1.00 93.44 129 ASP A O 1
ATOM 1005 N N . ARG A 1 130 ? 21.949 4.026 -2.402 1.00 91.88 130 ARG A N 1
ATOM 1006 C CA . ARG A 1 130 ? 21.387 5.180 -1.678 1.00 91.88 130 ARG A CA 1
ATOM 1007 C C . ARG A 1 130 ? 21.422 6.478 -2.480 1.00 91.88 130 ARG A C 1
ATOM 1009 O O . ARG A 1 130 ? 20.697 7.410 -2.156 1.00 91.88 130 ARG A O 1
ATOM 1016 N N . CYS A 1 131 ? 22.297 6.564 -3.481 1.00 92.25 131 CYS A N 1
ATOM 1017 C CA . CYS A 1 131 ? 22.556 7.793 -4.233 1.00 92.25 131 CYS A CA 1
ATOM 1018 C C . CYS A 1 131 ? 21.878 7.847 -5.611 1.00 92.25 131 CYS A C 1
ATOM 1020 O O . CYS A 1 131 ? 22.004 8.861 -6.290 1.00 92.25 131 CYS A O 1
ATOM 1022 N N . GLY A 1 132 ? 21.183 6.790 -6.038 1.00 90.31 132 GLY A N 1
ATOM 1023 C CA . GLY A 1 132 ? 20.520 6.713 -7.344 1.00 90.31 132 GLY A CA 1
ATOM 1024 C C . GLY A 1 132 ? 21.430 6.275 -8.500 1.00 90.31 132 GLY A C 1
ATOM 1025 O O . GLY A 1 132 ? 20.942 6.129 -9.620 1.00 90.31 132 GLY A O 1
ATOM 1026 N N . LYS A 1 133 ? 22.736 6.050 -8.265 1.00 90.69 133 LYS A N 1
ATOM 1027 C CA . LYS A 1 133 ? 23.709 5.665 -9.308 1.00 90.69 133 LYS A CA 1
ATOM 1028 C C . LYS A 1 133 ? 23.309 4.380 -10.041 1.00 90.69 133 LYS A C 1
ATOM 1030 O O . LYS A 1 133 ? 23.577 4.262 -11.232 1.00 90.69 133 LYS A O 1
ATOM 1035 N N . TRP A 1 134 ? 22.696 3.427 -9.341 1.00 91.56 134 TRP A N 1
ATOM 1036 C CA . TRP A 1 134 ? 22.383 2.101 -9.884 1.00 91.56 134 TRP A CA 1
ATOM 1037 C C . TRP A 1 134 ? 20.887 1.901 -10.158 1.00 91.56 134 TRP A C 1
ATOM 1039 O O . TRP A 1 134 ? 20.481 0.799 -10.512 1.00 91.56 134 TRP A O 1
ATOM 1049 N N . ALA A 1 135 ? 20.078 2.961 -10.045 1.00 83.31 135 ALA A N 1
ATOM 1050 C CA . ALA A 1 135 ? 18.621 2.900 -10.171 1.00 83.31 135 ALA A CA 1
ATOM 1051 C C . ALA A 1 135 ? 18.116 2.513 -11.575 1.00 83.31 135 ALA A C 1
ATOM 1053 O O . ALA A 1 135 ? 16.953 2.137 -11.727 1.00 83.31 135 ALA A O 1
ATOM 1054 N N . TYR A 1 136 ? 18.969 2.597 -12.600 1.00 78.50 136 TYR A N 1
ATOM 1055 C CA . TYR A 1 136 ? 18.612 2.288 -13.980 1.00 78.50 136 TYR A CA 1
ATOM 1056 C C . TYR A 1 136 ? 19.573 1.260 -14.569 1.00 78.50 136 TYR A C 1
ATOM 1058 O O . TYR A 1 136 ? 20.792 1.348 -14.415 1.00 78.50 136 TYR A O 1
ATOM 1066 N N . VAL A 1 137 ? 19.003 0.290 -15.276 1.00 73.31 137 VAL A N 1
ATOM 1067 C CA . VAL A 1 137 ? 19.736 -0.595 -16.176 1.00 73.31 137 VAL A CA 1
ATOM 1068 C C . VAL A 1 137 ? 19.405 -0.120 -17.582 1.00 73.31 137 VAL A C 1
ATOM 1070 O O . VAL A 1 137 ? 18.230 -0.063 -17.945 1.00 73.31 137 VAL A O 1
ATOM 1073 N N . GLU A 1 138 ? 20.419 0.274 -18.350 1.00 58.59 138 GLU A N 1
ATOM 1074 C CA . GLU A 1 138 ? 20.258 0.434 -19.794 1.00 58.59 138 GLU A CA 1
ATOM 1075 C C . GLU A 1 138 ? 20.067 -0.973 -20.368 1.00 58.59 138 GLU A C 1
ATOM 1077 O O . GLU A 1 138 ? 20.996 -1.782 -20.363 1.00 58.59 138 GLU A O 1
ATOM 1082 N N . VAL A 1 139 ? 18.821 -1.290 -20.726 1.00 52.31 139 VAL A N 1
ATOM 1083 C CA . VAL A 1 139 ? 18.430 -2.537 -21.400 1.00 52.31 139 VAL A CA 1
ATOM 1084 C C . VAL A 1 139 ? 18.358 -2.278 -22.892 1.00 52.31 139 VAL A C 1
ATOM 1086 O O . VAL A 1 139 ? 17.688 -1.284 -23.259 1.00 52.31 139 VAL A O 1
#

Mean predicted aligned error: 7.36 Å

InterPro domains:
  IPR002731 ATPase, BadF/BadG/BcrA/BcrD type [PF01869] (3-76)
  IPR043129 ATPase, nucleotide binding domain [SSF53067] (3-79)
  IPR051805 Dehydratase Activator and Reductase Protein [PTHR32329] (2-137)

pLDDT: mean 92.65, std 6.92, range [52.28, 98.12]

Secondary structure (DSSP, 8-state):
----HHHHHHHHHHHHHHHHHHHTSTT----SSEE--SGGGG-HHHHHHHHHHTTS-EE--TTTTTHHHHHHHHHHHHHHHHHS------GGGGGSPEEEEEEEE-SSTT-EEEEEEEETTEEEEEE--SSSTTS----